Protein 1BDO (pdb70)

Secondary structure (DSSP, 8-state):
---SEEEE-SSSEEEESSSSTTSPPS--TT-EE-TT-EEEEEEETTEEEEEE-SS-EEEEEE-S-TT-EE-TT-EEEEE-

Nearest PDB structures (foldseek):
  8uz2-assembly1_F  TM=9.858E-01  e=1.201E-12  Escherichia coli
  1a6x-assembly1_A  TM=8.905E-01  e=9.402E-12  Escherichia coli BL21(DE3)
  2bdo-assembly1_A  TM=8.821E-01  e=1.526E-11  Escherichia coli BL21(DE3)
  3bdo-assembly1_A  TM=8.543E-01  e=1.272E-11  Escherichia coli BL21(DE3)
  5gu9-assembly1_A  TM=9.365E-01  e=3.972E-07  Pyrococcus horikoshii OT3

Foldseek 3Di:
DQDADFFFDQAWAFKAQDPDPPDDGQDDAFDWFAFFRFGTWGDDPNPIDTGTDRHTAGWHDADDDGGDIHHHRHTGTGGD

Radius of gyration: 11.6 Å; Cα contacts (8 Å, |Δi|>4): 189; chains: 1; bounding box: 21×23×30 Å

Structure (mmCIF, N/CA/C/O backbone):
data_1BDO
#
_entry.id   1BDO
#
_cell.length_a   65.460
_cell.length_b   37.260
_cell.length_c   35.450
_cell.angle_alpha   90.00
_cell.angle_beta   90.00
_cell.angle_gamma   90.00
#
_symmetry.space_group_name_H-M   'P 21 21 2'
#
loop_
_entity.id
_entity.type
_entity.pdbx_description
1 polymer 'ACETYL-COA CARBOXYLASE'
2 non-polymer BIOTIN
3 water water
#
loop_
_atom_site.group_PDB
_atom_site.id
_atom_site.type_symbol
_atom_site.label_atom_id
_atom_site.label_alt_id
_atom_site.label_comp_id
_atom_site.label_asym_id
_atom_site.label_entity_id
_atom_site.label_seq_id
_atom_site.pdbx_PDB_ins_code
_atom_site.Cartn_x
_atom_site.Cartn_y
_atom_site.Cartn_z
_atom_site.occupancy
_atom_site.B_iso_or_equiv
_atom_site.auth_seq_id
_atom_site.auth_comp_id
_atom_site.auth_asym_id
_atom_site.auth_atom_id
_atom_site.pdbx_PDB_model_num
ATOM 1 N N . GLU A 1 1 ? 0.504 8.105 -20.750 1.00 67.35 77 GLU A N 1
ATOM 2 C CA . GLU A 1 1 ? -0.229 9.355 -21.096 1.00 65.70 77 GLU A CA 1
ATOM 3 C C . GLU A 1 1 ? 0.639 10.571 -20.809 1.00 61.16 77 GLU A C 1
ATOM 4 O O . GLU A 1 1 ? 0.551 11.582 -21.507 1.00 62.51 77 GLU A O 1
ATOM 10 N N . ILE A 1 2 ? 1.487 10.460 -19.788 1.00 55.21 78 ILE A N 1
ATOM 11 C CA . ILE A 1 2 ? 2.375 11.551 -19.405 1.00 48.09 78 ILE A CA 1
ATOM 12 C C . ILE A 1 2 ? 3.422 11.787 -20.489 1.00 43.88 78 ILE A C 1
ATOM 13 O O . ILE A 1 2 ? 4.425 11.076 -20.560 1.00 44.37 78 ILE A O 1
ATOM 18 N N . SER A 1 3 ? 3.137 12.727 -21.384 1.00 40.14 79 SER A N 1
ATOM 19 C CA . SER A 1 3 ? 4.065 13.063 -22.454 1.00 36.41 79 SER A CA 1
ATOM 20 C C . SER A 1 3 ? 4.823 14.300 -22.008 1.00 31.37 79 SER A C 1
ATOM 21 O O . SER A 1 3 ? 4.277 15.145 -21.295 1.00 30.20 79 SER A O 1
ATOM 24 N N . GLY A 1 4 ? 6.071 14.403 -22.441 1.00 25.96 80 GLY A N 1
ATOM 25 C CA . GLY A 1 4 ? 6.896 15.536 -22.084 1.00 23.21 80 GLY A CA 1
ATOM 26 C C . GLY A 1 4 ? 8.181 15.048 -21.444 1.00 19.67 80 GLY A C 1
ATOM 27 O O . GLY A 1 4 ? 8.435 13.842 -21.384 1.00 21.73 80 GLY A O 1
ATOM 28 N N . HIS A 1 5 ? 9.011 15.990 -21.016 1.00 16.79 81 HIS A N 1
ATOM 29 C CA . HIS A 1 5 ? 10.271 15.683 -20.367 1.00 13.81 81 HIS A CA 1
ATOM 30 C C . HIS A 1 5 ? 9.983 15.536 -18.878 1.00 12.82 81 HIS A C 1
ATOM 31 O O . HIS A 1 5 ? 9.477 16.465 -18.249 1.00 11.73 81 HIS A O 1
ATOM 38 N N . ILE A 1 6 ? 10.327 14.389 -18.309 1.00 10.89 82 ILE A N 1
ATOM 39 C CA . ILE A 1 6 ? 10.069 14.150 -16.892 1.00 10.67 82 ILE A CA 1
ATOM 40 C C . ILE A 1 6 ? 11.324 14.320 -16.055 1.00 10.72 82 ILE A C 1
ATOM 41 O O . ILE A 1 6 ? 12.361 13.726 -16.347 1.00 10.74 82 ILE A O 1
ATOM 46 N N . VAL A 1 7 ? 11.228 15.161 -15.036 1.00 7.91 83 VAL A N 1
ATOM 47 C CA . VAL A 1 7 ? 12.322 15.403 -14.116 1.00 6.21 83 VAL A CA 1
ATOM 48 C C . VAL A 1 7 ? 12.086 14.401 -12.991 1.00 5.78 83 VAL A C 1
ATOM 49 O O . VAL A 1 7 ? 11.017 14.387 -12.380 1.00 4.45 83 VAL A O 1
ATOM 53 N N . ARG A 1 8 ? 13.076 13.562 -12.729 1.00 4.63 84 ARG A N 1
ATOM 54 C CA . ARG A 1 8 ? 12.960 12.526 -11.716 1.00 4.13 84 ARG A CA 1
ATOM 55 C C . ARG A 1 8 ? 13.821 12.787 -10.502 1.00 5.23 84 ARG A C 1
ATOM 56 O O . ARG A 1 8 ? 14.774 13.562 -10.551 1.00 5.93 84 ARG A O 1
ATOM 64 N N . SER A 1 9 ? 13.472 12.143 -9.402 1.00 5.24 85 SER A N 1
ATOM 65 C CA . SER A 1 9 ? 14.218 12.321 -8.178 1.00 4.73 85 SER A CA 1
ATOM 66 C C . SER A 1 9 ? 15.564 11.615 -8.246 1.00 4.66 85 SER A C 1
ATOM 67 O O . SER A 1 9 ? 15.642 10.449 -8.648 1.00 6.19 85 SER A O 1
ATOM 70 N N . PRO A 1 10 ? 16.639 12.315 -7.859 1.00 6.45 86 PRO A N 1
ATOM 71 C CA . PRO A 1 10 ? 17.975 11.722 -7.874 1.00 7.22 86 PRO A CA 1
ATOM 72 C C . PRO A 1 10 ? 18.254 11.012 -6.543 1.00 8.92 86 PRO A C 1
ATOM 73 O O . PRO A 1 10 ? 19.348 10.497 -6.333 1.00 8.49 86 PRO A O 1
ATOM 77 N N . MET A 1 11 ? 17.263 10.981 -5.653 1.00 8.72 87 MET A N 1
ATOM 78 C CA . MET A 1 11 ? 17.443 10.346 -4.357 1.00 10.07 87 MET A CA 1
ATOM 79 C C . MET A 1 11 ? 16.166 9.935 -3.639 1.00 9.23 87 MET A C 1
ATOM 80 O O . MET A 1 11 ? 15.055 10.250 -4.062 1.00 9.55 87 MET A O 1
ATOM 85 N N . VAL A 1 12 ? 16.355 9.160 -2.581 1.00 7.70 88 VAL A N 1
ATOM 86 C CA . VAL A 1 12 ? 15.274 8.694 -1.739 1.00 6.68 88 VAL A CA 1
ATOM 87 C C . VAL A 1 12 ? 15.161 9.763 -0.657 1.00 8.41 88 VAL A C 1
ATOM 88 O O . VAL A 1 12 ? 16.162 10.136 -0.042 1.00 11.45 88 VAL A O 1
ATOM 92 N N . GLY A 1 13 ? 13.959 10.285 -0.445 1.00 7.20 89 GLY A N 1
ATOM 93 C CA . GLY A 1 13 ? 13.790 11.307 0.565 1.00 6.00 89 GLY A CA 1
ATOM 94 C C . GLY A 1 13 ? 12.386 11.869 0.562 1.00 4.38 89 GLY A C 1
ATOM 95 O O . GLY A 1 13 ? 11.454 11.187 0.166 1.00 7.21 89 GLY A O 1
ATOM 96 N N . THR A 1 14 ? 12.250 13.105 1.025 1.00 7.48 90 THR A N 1
ATOM 97 C CA . THR A 1 14 ? 10.975 13.802 1.102 1.00 7.17 90 THR A CA 1
ATOM 98 C C . THR A 1 14 ? 10.952 14.993 0.144 1.00 5.18 90 THR A C 1
ATOM 99 O O . THR A 1 14 ? 11.869 15.820 0.120 1.00 5.90 90 THR A O 1
ATOM 103 N N . PHE A 1 15 ? 9.895 15.048 -0.652 1.00 4.48 91 PHE A N 1
ATOM 104 C CA . PHE A 1 15 ? 9.678 16.096 -1.642 1.00 5.27 91 PHE A CA 1
ATOM 105 C C . PHE A 1 15 ? 9.058 17.351 -1.020 1.00 4.80 91 PHE A C 1
ATOM 106 O O . PHE A 1 15 ? 8.111 17.261 -0.238 1.00 5.56 91 PHE A O 1
ATOM 114 N N . TYR A 1 16 ? 9.586 18.511 -1.396 1.00 3.41 92 TYR A N 1
ATOM 115 C CA . TYR A 1 16 ? 9.100 19.810 -0.937 1.00 3.91 92 TYR A CA 1
ATOM 116 C C . TYR A 1 16 ? 9.027 20.744 -2.133 1.00 4.33 92 TYR A C 1
ATOM 117 O O . TYR A 1 16 ? 9.921 20.750 -2.975 1.00 5.36 92 TYR A O 1
ATOM 126 N N . ARG A 1 17 ? 7.964 21.542 -2.190 1.00 4.62 93 ARG A N 1
ATOM 127 C CA . ARG A 1 17 ? 7.745 22.503 -3.271 1.00 4.53 93 ARG A CA 1
ATOM 128 C C . ARG A 1 17 ? 8.369 23.861 -2.975 1.00 2.77 93 ARG A C 1
ATOM 129 O O . ARG A 1 17 ? 8.559 24.661 -3.884 1.00 3.96 93 ARG A O 1
ATOM 137 N N . THR A 1 18 ? 8.707 24.108 -1.714 1.00 5.06 94 THR A N 1
ATOM 138 C CA . THR A 1 18 ? 9.184 25.421 -1.276 1.00 5.14 94 THR A CA 1
ATOM 139 C C . THR A 1 18 ? 10.575 25.458 -0.639 1.00 5.29 94 THR A C 1
ATOM 140 O O . THR A 1 18 ? 11.091 24.432 -0.209 1.00 5.08 94 THR A O 1
ATOM 144 N N . PRO A 1 19 ? 11.189 26.657 -0.568 1.00 7.47 95 PRO A N 1
ATOM 145 C CA . PRO A 1 19 ? 12.519 26.799 0.039 1.00 9.20 95 PRO A CA 1
ATOM 146 C C . PRO A 1 19 ? 12.458 26.849 1.575 1.00 10.21 95 PRO A C 1
ATOM 147 O O . PRO A 1 19 ? 13.487 26.797 2.245 1.00 9.63 95 PRO A O 1
ATOM 151 N N . SER A 1 20 ? 11.250 26.966 2.122 1.00 10.94 96 SER A N 1
ATOM 152 C CA . SER A 1 20 ? 11.036 26.970 3.570 1.00 12.53 96 SER A CA 1
ATOM 153 C C . SER A 1 20 ? 9.551 26.721 3.820 1.00 13.32 96 SER A C 1
ATOM 154 O O . SER A 1 20 ? 8.727 26.954 2.936 1.00 10.00 96 SER A O 1
ATOM 157 N N . PRO A 1 21 ? 9.191 26.301 5.039 1.00 16.52 97 PRO A N 1
ATOM 158 C CA . PRO A 1 21 ? 7.787 26.028 5.362 1.00 19.41 97 PRO A CA 1
ATOM 159 C C . PRO A 1 21 ? 6.821 27.184 5.134 1.00 23.21 97 PRO A C 1
ATOM 160 O O . PRO A 1 21 ? 5.633 26.954 4.899 1.00 27.28 97 PRO A O 1
ATOM 164 N N . ASP A 1 22 ? 7.330 28.413 5.142 1.00 24.09 98 ASP A N 1
ATOM 165 C CA . ASP A 1 22 ? 6.478 29.595 4.965 1.00 27.72 98 ASP A CA 1
ATOM 166 C C . ASP A 1 22 ? 6.588 30.291 3.619 1.00 26.29 98 ASP A C 1
ATOM 167 O O . ASP A 1 22 ? 5.886 31.271 3.362 1.00 27.37 98 ASP A O 1
ATOM 172 N N . ALA A 1 23 ? 7.472 29.807 2.760 1.00 22.88 99 ALA A N 1
ATOM 173 C CA . ALA A 1 23 ? 7.674 30.433 1.464 1.00 19.32 99 ALA A CA 1
ATOM 174 C C . ALA A 1 23 ? 6.727 29.939 0.382 1.00 16.34 99 ALA A C 1
ATOM 175 O O . ALA A 1 23 ? 6.018 28.941 0.551 1.00 16.72 99 ALA A O 1
ATOM 177 N N . LYS A 1 24 ? 6.706 30.670 -0.724 1.00 16.47 100 LYS A N 1
ATOM 178 C CA . LYS A 1 24 ? 5.889 30.314 -1.874 1.00 16.44 100 LYS A CA 1
ATOM 179 C C . LYS A 1 24 ? 6.636 29.209 -2.630 1.00 13.29 100 LYS A C 1
ATOM 180 O O . LYS A 1 24 ? 7.837 29.010 -2.425 1.00 11.98 100 LYS A O 1
ATOM 186 N N . ALA A 1 25 ? 5.929 28.480 -3.482 1.00 10.21 101 ALA A N 1
ATOM 187 C CA . ALA A 1 25 ? 6.544 27.406 -4.248 1.00 7.62 101 ALA A CA 1
ATOM 188 C C . ALA A 1 25 ? 7.475 27.954 -5.323 1.00 7.26 101 ALA A C 1
ATOM 189 O O . ALA A 1 25 ? 7.273 29.055 -5.832 1.00 6.98 101 ALA A O 1
ATOM 191 N N . PHE A 1 26 ? 8.519 27.190 -5.632 1.00 6.98 102 PHE A N 1
ATOM 192 C CA . PHE A 1 26 ? 9.480 27.554 -6.670 1.00 8.36 102 PHE A CA 1
ATOM 193 C C . PHE A 1 26 ? 8.765 27.678 -8.011 1.00 8.62 102 PHE A C 1
ATOM 194 O O . PHE A 1 26 ? 9.046 28.584 -8.799 1.00 9.44 102 PHE A O 1
ATOM 202 N N . ILE A 1 27 ? 7.877 26.732 -8.283 1.00 6.48 103 ILE A N 1
ATOM 203 C CA . ILE A 1 27 ? 7.144 26.698 -9.542 1.00 8.65 103 ILE A CA 1
ATOM 204 C C . ILE A 1 27 ? 5.691 26.306 -9.338 1.00 9.17 103 ILE A C 1
ATOM 205 O O . ILE A 1 27 ? 5.314 25.763 -8.295 1.00 8.66 103 ILE A O 1
ATOM 210 N N . GLU A 1 28 ? 4.891 26.584 -10.359 1.00 9.98 104 GLU A N 1
ATOM 211 C CA . GLU A 1 28 ? 3.479 26.239 -10.388 1.00 10.18 1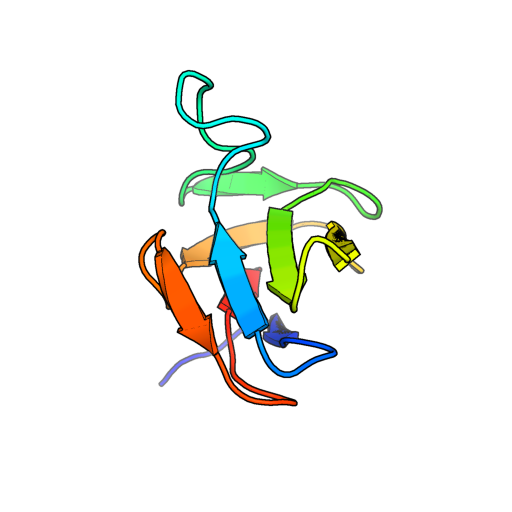04 GLU A CA 1
ATOM 212 C C . GLU A 1 28 ? 3.245 25.786 -11.825 1.00 8.47 104 GLU A C 1
ATOM 213 O O . GLU A 1 28 ? 4.034 26.109 -12.721 1.00 10.50 104 GLU A O 1
ATOM 219 N N . VAL A 1 29 ? 2.198 25.000 -12.040 1.00 8.44 105 VAL A N 1
ATOM 220 C CA . VAL A 1 29 ? 1.858 24.515 -13.373 1.00 8.68 105 VAL A CA 1
ATOM 221 C C . VAL A 1 29 ? 1.570 25.733 -14.253 1.00 9.60 105 VAL A C 1
ATOM 222 O O . VAL A 1 29 ? 0.957 26.695 -13.792 1.00 8.82 105 VAL A O 1
ATOM 226 N N . GLY A 1 30 ? 2.081 25.713 -15.483 1.00 11.03 106 GLY A N 1
ATOM 227 C CA . GLY A 1 30 ? 1.881 26.814 -16.414 1.00 9.90 106 GLY A CA 1
ATOM 228 C C . GLY A 1 30 ? 3.023 27.813 -16.447 1.00 10.62 106 GLY A C 1
ATOM 229 O O . GLY A 1 30 ? 3.084 28.686 -17.309 1.00 13.45 106 GLY A O 1
ATOM 230 N N . GLN A 1 31 ? 3.940 27.681 -15.503 1.00 11.59 107 GLN A N 1
ATOM 231 C CA . GLN A 1 31 ? 5.085 28.564 -15.399 1.00 11.80 107 GLN A CA 1
ATOM 232 C C . GLN A 1 31 ? 6.163 28.154 -16.388 1.00 13.25 107 GLN A C 1
ATOM 233 O O . GLN A 1 31 ? 6.354 26.967 -16.645 1.00 12.33 107 GLN A O 1
ATOM 239 N N . LYS A 1 32 ? 6.856 29.137 -16.953 1.00 13.91 108 LYS A N 1
ATOM 240 C CA . LYS A 1 32 ? 7.936 28.857 -17.893 1.00 16.25 108 LYS A CA 1
ATOM 241 C C . LYS A 1 32 ? 9.189 28.787 -17.040 1.00 12.73 108 LYS A C 1
ATOM 242 O O . LYS A 1 32 ? 9.361 29.595 -16.125 1.00 14.60 108 LYS A O 1
ATOM 248 N N . VAL A 1 33 ? 10.033 27.799 -17.301 1.00 12.11 109 VAL A N 1
ATOM 249 C CA . VAL A 1 33 ? 11.277 27.638 -16.562 1.00 12.12 109 VAL A CA 1
ATOM 250 C C . VAL A 1 33 ? 12.452 27.592 -17.535 1.00 12.81 109 VAL A C 1
ATOM 251 O O . VAL A 1 33 ? 12.290 27.247 -18.711 1.00 13.24 109 VAL A O 1
ATOM 255 N N . ASN A 1 34 ? 13.621 27.963 -17.036 1.00 11.58 110 ASN A N 1
ATOM 256 C CA . ASN A 1 34 ? 14.840 27.971 -17.817 1.00 11.47 110 ASN A CA 1
ATOM 257 C C . ASN A 1 34 ? 15.790 26.983 -17.180 1.00 11.52 110 ASN A C 1
ATOM 258 O O . ASN A 1 34 ? 15.665 26.655 -15.993 1.00 9.07 110 ASN A O 1
ATOM 263 N N . VAL A 1 35 ? 16.722 26.481 -17.982 1.00 11.78 111 VAL A N 1
ATOM 264 C CA . VAL A 1 35 ? 17.728 25.553 -17.498 1.00 10.36 111 VAL A CA 1
ATOM 265 C C . VAL A 1 35 ? 18.364 26.162 -16.259 1.00 9.92 111 VAL A C 1
ATOM 266 O O . VAL A 1 35 ? 18.692 27.353 -16.242 1.00 12.27 111 VAL A O 1
ATOM 270 N N . GLY A 1 36 ? 18.522 25.352 -15.223 1.00 8.89 112 GLY A N 1
ATOM 271 C CA . GLY A 1 36 ? 19.128 25.826 -13.994 1.00 9.83 112 GLY A CA 1
ATOM 272 C C . GLY A 1 36 ? 18.154 26.296 -12.934 1.00 11.74 112 GLY A C 1
ATOM 273 O 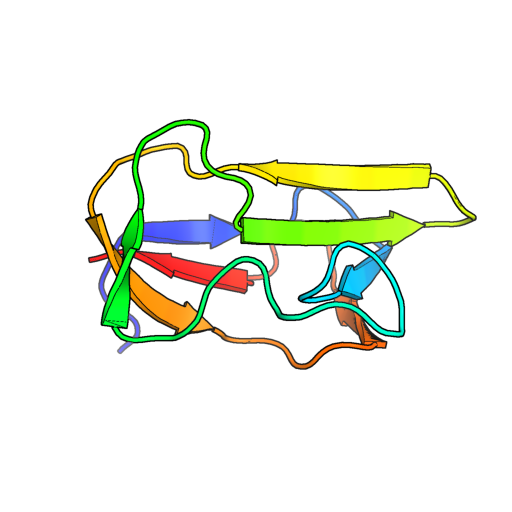O . GLY A 1 36 ? 18.545 26.461 -11.783 1.00 11.61 112 GLY A O 1
ATOM 274 N N . ASP A 1 37 ? 16.903 26.541 -13.309 1.00 11.72 113 ASP A N 1
ATOM 275 C CA . ASP A 1 37 ? 15.893 26.993 -12.350 1.00 10.53 113 ASP A CA 1
ATOM 276 C C . ASP A 1 37 ? 15.571 25.878 -11.360 1.00 7.80 113 ASP A C 1
ATOM 277 O O . ASP A 1 37 ? 15.444 24.717 -11.743 1.00 7.46 113 ASP A O 1
ATOM 282 N N . THR A 1 38 ? 15.436 26.236 -10.088 1.00 8.18 114 THR A N 1
ATOM 283 C CA . THR A 1 38 ? 15.108 25.265 -9.053 1.00 7.29 114 THR A CA 1
ATOM 284 C C . THR A 1 38 ? 13.616 24.933 -9.167 1.00 6.88 114 THR A C 1
ATOM 285 O O . THR A 1 38 ? 12.778 25.823 -9.279 1.00 8.57 114 THR A O 1
ATOM 289 N N . LEU A 1 39 ? 13.296 23.646 -9.168 1.00 7.04 115 LEU A N 1
ATOM 290 C CA . LEU A 1 39 ? 11.911 23.202 -9.280 1.00 5.86 115 LEU A CA 1
ATOM 291 C C . LEU A 1 39 ? 11.346 22.752 -7.942 1.00 6.02 115 LEU A C 1
ATOM 292 O O . LEU A 1 39 ? 10.163 22.951 -7.651 1.00 5.74 115 LEU A O 1
ATOM 297 N N . CYS A 1 40 ? 12.200 22.143 -7.133 1.00 5.61 116 CYS A N 1
ATOM 298 C CA . CYS A 1 40 ? 11.785 21.613 -5.853 1.00 6.21 116 CYS A CA 1
ATOM 299 C C . CYS A 1 40 ? 13.020 21.170 -5.085 1.00 6.81 116 CYS A C 1
ATOM 300 O O . CYS A 1 40 ? 14.152 21.352 -5.543 1.00 4.75 116 CYS A O 1
ATOM 303 N N . ILE A 1 41 ? 12.779 20.591 -3.916 1.00 5.14 117 ILE A N 1
ATOM 304 C CA . ILE A 1 41 ? 13.819 20.097 -3.038 1.00 6.95 117 ILE A CA 1
ATOM 305 C C . ILE A 1 41 ? 13.454 18.686 -2.588 1.00 6.79 117 ILE A C 1
ATOM 306 O O . ILE A 1 41 ? 12.269 18.376 -2.395 1.00 5.50 117 ILE A O 1
ATOM 311 N N . VAL A 1 42 ? 14.449 17.805 -2.531 1.00 5.57 118 VAL A N 1
ATOM 312 C CA . VAL A 1 42 ? 14.246 16.459 -2.014 1.00 5.61 118 VAL A CA 1
ATOM 313 C C . VAL A 1 42 ? 15.191 16.445 -0.828 1.00 6.77 118 VAL A C 1
ATOM 314 O O . VAL A 1 42 ? 16.362 16.809 -0.956 1.00 8.42 118 VAL A O 1
ATOM 318 N N . GLU A 1 43 ? 14.672 16.036 0.319 1.00 6.72 119 GLU A N 1
ATOM 319 C CA . GLU A 1 43 ? 15.421 16.023 1.560 1.00 7.65 119 GLU A CA 1
ATOM 320 C C . GLU A 1 43 ? 15.523 14.638 2.188 1.00 7.94 119 GLU A C 1
ATOM 321 O O . GLU A 1 43 ? 14.585 13.848 2.127 1.00 8.36 119 GLU A O 1
ATOM 327 N N . ALA A 1 44 ? 16.685 14.334 2.761 1.00 11.78 120 ALA A N 1
ATOM 328 C CA . ALA A 1 44 ? 16.894 13.063 3.454 1.00 13.16 120 ALA A CA 1
ATOM 329 C C . ALA A 1 44 ? 17.807 13.363 4.629 1.00 14.65 120 ALA A C 1
ATOM 330 O O . ALA A 1 44 ? 18.954 13.743 4.428 1.00 12.46 120 ALA A O 1
ATOM 332 N N . MET A 1 45 ? 17.277 13.263 5.845 1.00 14.78 121 MET A N 1
ATOM 333 C CA . MET A 1 45 ? 18.051 13.520 7.058 1.00 18.15 121 MET A CA 1
ATOM 334 C C . MET A 1 45 ? 18.774 14.871 7.015 1.00 18.00 121 MET A C 1
ATOM 335 O O . MET A 1 45 ? 19.967 14.964 7.312 1.00 19.18 121 MET A O 1
ATOM 340 N N . LYS A 1 46 ? 18.037 15.906 6.620 1.00 16.55 122 LYS A N 1
ATOM 341 C CA . LYS A 1 46 ? 18.532 17.274 6.525 1.00 17.88 122 LYS A CA 1
ATOM 342 C C . LYS A 1 46 ? 19.436 17.536 5.321 1.00 18.82 122 LYS A C 1
ATOM 343 O O . LYS A 1 46 ? 19.886 18.662 5.127 1.00 18.20 122 LYS A O 1
ATOM 349 N N . MET A 1 47 ? 19.736 16.503 4.536 1.00 19.06 123 MET A N 1
ATOM 350 C CA . MET A 1 47 ? 20.543 16.676 3.330 1.00 18.57 123 MET A CA 1
ATOM 351 C C . MET A 1 47 ? 19.500 17.148 2.320 1.00 18.18 123 MET A C 1
ATOM 352 O O . MET A 1 47 ? 18.610 16.387 1.945 1.00 19.59 123 MET A O 1
ATOM 357 N N . MET A 1 48 ? 19.568 18.421 1.948 1.00 18.21 124 MET A N 1
ATOM 358 C CA . MET A 1 48 ? 18.603 19.028 1.028 1.00 20.73 124 MET A CA 1
ATOM 359 C C . MET A 1 48 ? 19.120 19.250 -0.389 1.00 19.73 124 MET A C 1
ATOM 360 O O . MET A 1 48 ? 19.929 20.138 -0.637 1.00 24.93 124 MET A O 1
ATOM 365 N N . ASN A 1 49 ? 18.596 18.466 -1.318 1.00 16.53 125 ASN A N 1
ATOM 366 C CA . ASN A 1 49 ? 18.998 18.511 -2.714 1.00 13.83 125 ASN A CA 1
ATOM 367 C C . ASN A 1 49 ? 18.028 19.377 -3.524 1.00 13.43 125 ASN A C 1
ATOM 368 O O . ASN A 1 49 ? 16.823 19.103 -3.558 1.00 11.30 125 ASN A O 1
ATOM 373 N N . GLN A 1 50 ? 18.536 20.468 -4.094 1.00 9.90 126 GLN A N 1
ATOM 374 C CA . GLN A 1 50 ? 17.726 21.360 -4.930 1.00 11.28 126 GLN A CA 1
ATOM 375 C C . GLN A 1 50 ? 17.733 20.814 -6.356 1.00 11.53 126 GLN A C 1
ATOM 376 O O . GLN A 1 50 ? 18.780 20.732 -6.992 1.00 12.73 126 GLN A O 1
ATOM 382 N N . ILE A 1 51 ? 16.560 20.430 -6.842 1.00 6.88 127 ILE A N 1
ATOM 383 C CA . ILE A 1 51 ? 16.407 19.862 -8.175 1.00 8.34 127 ILE A CA 1
ATOM 384 C C . ILE A 1 51 ? 16.205 20.977 -9.193 1.00 9.09 127 ILE A C 1
ATOM 385 O O . ILE A 1 51 ? 15.256 21.742 -9.088 1.00 8.83 127 ILE A O 1
ATOM 390 N N . GLU A 1 52 ? 17.069 21.041 -10.196 1.00 9.19 128 GLU A N 1
ATOM 391 C CA . GLU A 1 52 ? 16.983 22.081 -11.216 1.00 10.58 128 GLU A CA 1
ATOM 392 C C . GLU A 1 52 ? 16.499 21.568 -12.561 1.00 9.20 128 GLU A C 1
ATOM 393 O O . GLU A 1 52 ? 16.635 20.381 -12.874 1.00 9.94 128 GLU A O 1
ATOM 399 N N . ALA A 1 53 ? 15.952 22.474 -13.364 1.00 7.74 129 ALA A N 1
ATOM 400 C CA . ALA A 1 53 ? 15.486 22.132 -14.696 1.00 7.48 129 ALA A CA 1
ATOM 401 C C . ALA A 1 53 ? 16.720 21.887 -15.570 1.00 9.57 129 ALA A C 1
ATOM 402 O O . ALA A 1 53 ? 17.707 22.613 -15.471 1.00 8.57 129 ALA A O 1
ATOM 404 N N . ASP A 1 54 ? 16.691 20.816 -16.352 1.00 10.71 130 ASP A N 1
ATOM 405 C CA . ASP A 1 54 ? 17.795 20.483 -17.254 1.00 14.36 130 ASP A CA 1
ATOM 406 C C . ASP A 1 54 ? 17.495 20.941 -18.679 1.00 15.59 130 ASP A C 1
ATOM 407 O O . ASP A 1 54 ? 18.298 20.761 -19.591 1.00 14.52 130 ASP A O 1
ATOM 412 N N . LYS A 1 55 ? 16.316 21.522 -18.862 1.00 16.26 131 LYS A N 1
ATOM 413 C CA . LYS A 1 55 ? 15.905 22.069 -20.143 1.00 17.65 131 LYS A CA 1
ATOM 414 C C . LYS A 1 55 ? 14.802 23.087 -19.917 1.00 14.29 131 LYS A C 1
ATOM 415 O O . LYS A 1 55 ? 14.093 23.034 -18.910 1.00 11.74 131 LYS A O 1
ATOM 421 N N . SER A 1 56 ? 14.743 24.069 -20.805 1.00 12.29 132 SER A N 1
ATOM 422 C CA . SER A 1 56 ? 13.765 25.136 -20.723 1.00 11.16 132 SER A CA 1
ATOM 423 C C . SER A 1 56 ? 12.426 24.699 -21.293 1.00 10.29 132 SER A C 1
ATOM 424 O O . SER A 1 56 ? 12.372 23.903 -22.224 1.00 12.08 132 SER A O 1
ATOM 427 N N . GLY A 1 57 ? 11.348 25.206 -20.709 1.00 10.92 133 GLY A N 1
ATOM 428 C CA . GLY A 1 57 ? 10.018 24.856 -21.174 1.00 10.41 133 GLY A CA 1
ATOM 429 C C . GLY A 1 57 ? 8.951 25.342 -20.214 1.00 9.32 133 GLY A C 1
ATOM 430 O O . GLY A 1 57 ? 9.199 26.226 -19.396 1.00 10.11 133 GLY A O 1
ATOM 431 N N . THR A 1 58 ? 7.763 24.768 -20.316 1.00 9.54 134 THR A N 1
ATOM 432 C CA . THR A 1 58 ? 6.647 25.134 -19.457 1.00 9.84 134 THR A CA 1
ATOM 433 C C . THR A 1 58 ? 6.309 23.958 -18.540 1.00 5.26 134 THR A C 1
ATOM 434 O O . THR A 1 58 ? 6.333 22.805 -18.961 1.00 9.31 134 THR A O 1
ATOM 438 N N . VAL A 1 59 ? 6.074 24.250 -17.267 1.00 6.38 135 VAL A N 1
ATOM 439 C CA . VAL A 1 59 ? 5.710 23.216 -16.307 1.00 6.10 135 VAL A CA 1
ATOM 440 C C . VAL A 1 59 ? 4.305 22.731 -16.664 1.00 7.07 135 VAL A C 1
ATOM 441 O O . VAL A 1 59 ? 3.336 23.489 -16.602 1.00 10.24 135 VAL A O 1
ATOM 445 N N . LYS A 1 60 ? 4.225 21.488 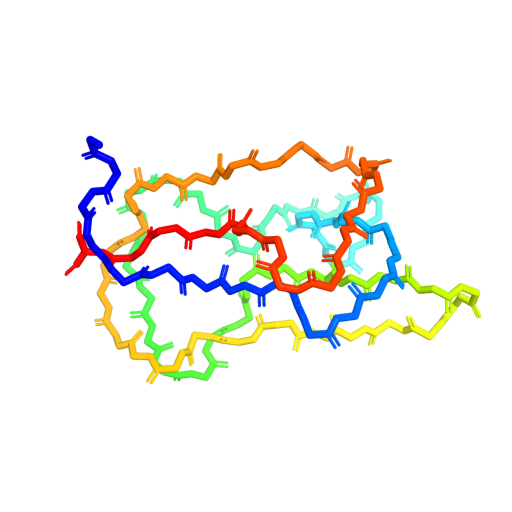-17.110 1.00 5.96 136 LYS A N 1
ATOM 446 C CA . LYS A 1 60 ? 2.980 20.863 -17.513 1.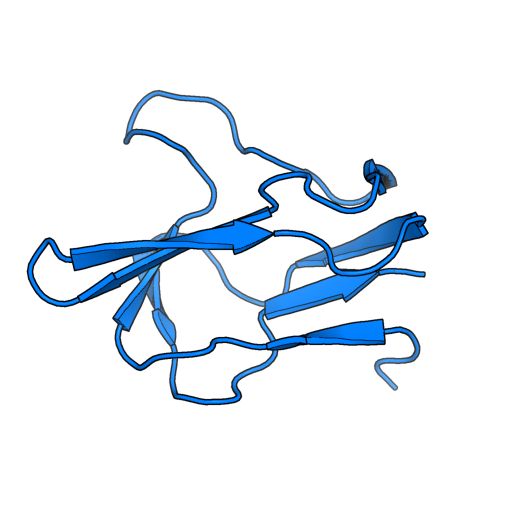00 7.80 136 LYS A CA 1
ATOM 447 C C . LYS A 1 60 ? 2.246 20.237 -16.337 1.00 8.54 136 LYS A C 1
ATOM 448 O O . LYS A 1 60 ? 1.021 20.312 -16.250 1.00 7.50 136 LYS A O 1
ATOM 454 N N . ALA A 1 61 ? 2.994 19.628 -15.427 1.00 8.64 137 ALA A N 1
ATOM 455 C CA . ALA A 1 61 ? 2.392 18.977 -14.269 1.00 5.92 137 ALA A CA 1
ATOM 456 C C . ALA A 1 61 ? 3.410 18.724 -13.162 1.00 6.83 137 ALA A C 1
ATOM 457 O O . ALA A 1 61 ? 4.610 18.594 -13.424 1.00 4.60 137 ALA A O 1
ATOM 459 N N . ILE A 1 62 ? 2.920 18.703 -11.929 1.00 4.79 138 ILE A N 1
ATOM 460 C CA . ILE A 1 62 ? 3.726 18.419 -10.747 1.00 6.22 138 ILE A CA 1
ATOM 461 C C . ILE A 1 62 ? 3.051 17.152 -10.210 1.00 7.05 138 ILE A C 1
ATOM 462 O O . ILE A 1 62 ? 1.866 17.145 -9.882 1.00 6.92 138 ILE A O 1
ATOM 467 N N . LEU A 1 63 ? 3.826 16.085 -10.096 1.00 4.94 139 LEU A N 1
ATOM 468 C CA . LEU A 1 63 ? 3.305 14.773 -9.719 1.00 5.39 139 LEU A CA 1
ATOM 469 C C . LEU A 1 63 ? 3.289 14.343 -8.256 1.00 5.95 139 LEU A C 1
ATOM 470 O O . LEU A 1 63 ? 2.728 13.302 -7.935 1.00 9.42 139 LEU A O 1
ATOM 475 N N . VAL A 1 64 ? 3.859 15.148 -7.372 1.00 4.66 140 VAL A N 1
ATOM 476 C CA . VAL A 1 64 ? 3.936 14.801 -5.956 1.00 5.45 140 VAL A CA 1
ATOM 477 C C . VAL A 1 64 ? 3.528 16.011 -5.124 1.00 5.28 140 VAL A C 1
ATOM 478 O O . VAL A 1 64 ? 3.666 17.143 -5.573 1.00 7.38 140 VAL A O 1
ATOM 482 N N . GLU A 1 65 ? 2.950 15.768 -3.951 1.00 5.24 141 GLU A N 1
ATOM 483 C CA . GLU 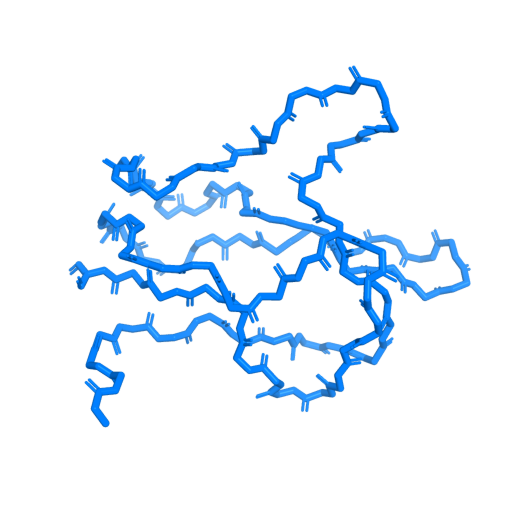A 1 65 ? 2.566 16.853 -3.056 1.00 5.72 141 GLU A CA 1
ATOM 484 C C . GLU A 1 65 ? 3.682 17.052 -2.045 1.00 4.92 141 GLU A C 1
ATOM 485 O O . GLU A 1 65 ? 4.400 16.108 -1.728 1.00 5.96 141 GLU A O 1
ATOM 491 N N . SER A 1 66 ? 3.810 18.271 -1.525 1.00 9.13 142 SER A N 1
ATOM 492 C CA . SER A 1 66 ? 4.832 18.600 -0.524 1.00 10.25 142 SER A CA 1
ATOM 493 C C . SER A 1 66 ? 4.715 17.708 0.700 1.00 10.87 142 SER A C 1
ATOM 494 O O . SER A 1 66 ? 3.611 17.427 1.162 1.00 10.84 142 SER A O 1
ATOM 497 N N . GLY A 1 67 ? 5.858 17.300 1.240 1.00 8.71 143 GLY A N 1
ATOM 498 C CA . GLY A 1 67 ? 5.873 16.445 2.413 1.00 8.11 143 GLY A CA 1
ATOM 499 C C . GLY A 1 67 ? 5.749 14.963 2.138 1.00 8.71 143 GLY 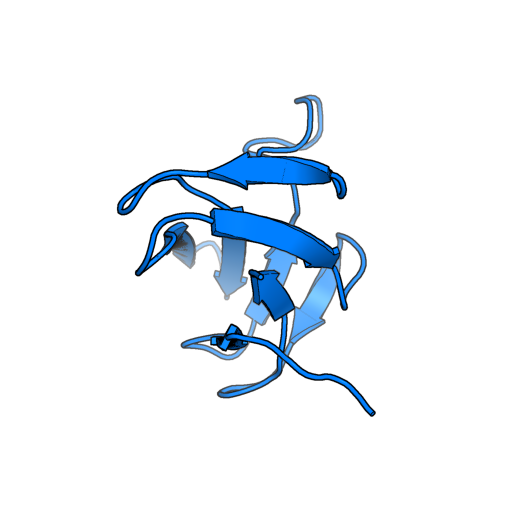A C 1
ATOM 500 O O . GLY A 1 67 ? 5.815 14.159 3.064 1.00 10.48 143 GLY A O 1
ATOM 501 N N . GLN A 1 68 ? 5.591 14.587 0.871 1.00 9.41 144 GLN A N 1
ATOM 502 C CA . GLN A 1 68 ? 5.462 13.182 0.519 1.00 9.20 144 GLN A CA 1
ATOM 503 C C . GLN A 1 68 ? 6.803 12.538 0.193 1.00 7.15 144 GLN A C 1
ATOM 504 O O . GLN A 1 68 ? 7.692 13.171 -0.376 1.00 5.09 144 GLN A O 1
ATOM 510 N N . PRO A 1 69 ? 6.993 11.291 0.632 1.00 9.51 145 PRO A N 1
ATOM 511 C CA . PRO A 1 69 ? 8.243 10.580 0.365 1.00 8.00 145 PRO A CA 1
ATOM 512 C C . PRO A 1 69 ? 8.343 10.187 -1.109 1.00 8.62 145 PRO A C 1
ATOM 513 O O . PRO A 1 69 ? 7.336 9.877 -1.743 1.00 9.37 145 PRO A O 1
ATOM 517 N N . VAL A 1 70 ? 9.544 10.280 -1.669 1.00 7.69 146 VAL A N 1
ATOM 518 C CA . VAL A 1 70 ? 9.775 9.912 -3.061 1.00 7.46 146 VAL A CA 1
ATOM 519 C C . VAL A 1 70 ? 10.919 8.907 -3.132 1.00 6.73 146 VAL A C 1
ATOM 520 O O . VAL A 1 70 ? 11.766 8.864 -2.251 1.00 6.32 146 VAL A O 1
ATOM 524 N N . GLU A 1 71 ? 10.896 8.075 -4.164 1.00 9.52 147 GLU A N 1
ATOM 525 C CA . GLU A 1 71 ? 11.902 7.046 -4.387 1.00 11.82 147 GLU A CA 1
ATOM 526 C C . GLU A 1 71 ? 12.882 7.508 -5.462 1.00 7.74 147 GLU A C 1
ATOM 527 O O . GLU A 1 71 ? 12.631 8.487 -6.165 1.00 6.40 147 GLU A O 1
ATOM 533 N N . PHE A 1 72 ? 13.993 6.791 -5.591 1.00 7.46 148 PHE A N 1
ATOM 534 C CA . PHE A 1 72 ? 14.988 7.110 -6.596 1.00 6.82 148 PHE A CA 1
ATOM 535 C C . PHE A 1 72 ? 14.301 6.899 -7.945 1.00 5.58 148 PHE A C 1
ATOM 536 O O . PHE A 1 72 ? 13.546 5.942 -8.107 1.00 7.72 148 PHE 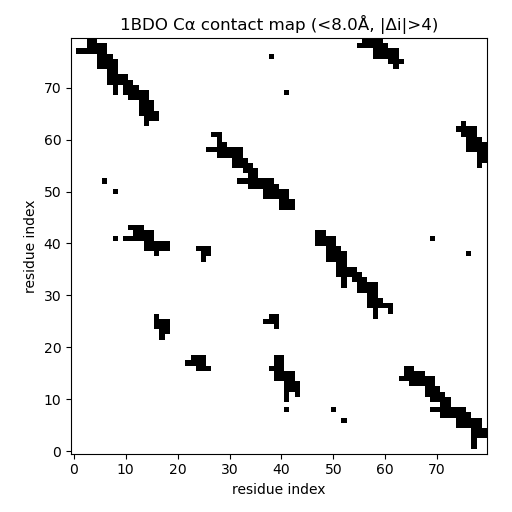A O 1
ATOM 544 N N . ASP A 1 73 ? 14.530 7.815 -8.881 1.00 6.91 149 ASP A N 1
ATOM 545 C CA . ASP A 1 73 ? 13.955 7.757 -10.229 1.00 6.85 149 ASP A CA 1
ATOM 546 C C . ASP A 1 73 ? 12.453 8.017 -10.330 1.00 6.91 149 ASP A C 1
ATOM 547 O O . ASP A 1 73 ? 11.862 7.895 -11.408 1.00 8.06 149 ASP A O 1
ATOM 552 N N . GLU A 1 74 ? 11.841 8.432 -9.227 1.00 8.12 150 GLU A N 1
ATOM 553 C CA . GLU A 1 74 ? 10.413 8.711 -9.234 1.00 7.90 150 GLU A CA 1
ATOM 554 C C . GLU A 1 74 ? 10.107 10.029 -9.953 1.00 3.70 150 GLU A C 1
ATOM 555 O O . GLU A 1 74 ? 10.783 11.033 -9.741 1.00 3.66 150 GLU A O 1
ATOM 561 N N . PRO A 1 75 ? 9.124 10.018 -10.873 1.00 6.66 151 PRO A N 1
ATOM 562 C CA . PRO A 1 75 ? 8.742 11.226 -11.614 1.00 6.44 151 PRO A CA 1
ATOM 563 C C . PRO A 1 75 ? 8.237 12.311 -10.665 1.00 5.82 151 PRO A C 1
ATOM 564 O O . PRO A 1 75 ? 7.376 12.076 -9.813 1.00 5.30 151 PRO A O 1
ATOM 568 N N . LEU A 1 76 ? 8.761 13.511 -10.845 1.00 5.02 152 LEU A N 1
ATOM 569 C CA . LEU A 1 76 ? 8.398 14.639 -10.003 1.00 4.87 152 LEU A CA 1
ATOM 570 C C . LEU A 1 76 ? 7.697 15.764 -10.747 1.00 6.71 152 LEU A C 1
ATOM 571 O O . LEU A 1 76 ? 6.647 16.238 -10.317 1.00 7.05 152 LEU A O 1
ATOM 576 N N . VAL A 1 77 ? 8.289 16.196 -11.855 1.00 4.34 153 VAL A N 1
ATOM 577 C CA . VAL A 1 77 ? 7.758 17.315 -12.623 1.00 6.50 153 VAL A CA 1
ATOM 578 C C . VAL A 1 77 ? 7.844 17.010 -14.111 1.00 7.05 153 VAL A C 1
ATOM 579 O O . VAL A 1 77 ? 8.764 16.336 -14.563 1.00 7.04 153 VAL A O 1
ATOM 583 N N . VAL A 1 78 ? 6.846 17.466 -14.853 1.00 7.10 154 VAL A N 1
ATOM 584 C CA . VAL A 1 78 ? 6.800 17.287 -16.296 1.00 6.25 154 VAL A CA 1
ATOM 585 C C . VAL A 1 78 ? 6.942 18.664 -16.945 1.00 5.43 154 VAL A C 1
ATOM 586 O O . VAL A 1 78 ? 6.239 19.610 -16.587 1.00 5.52 154 VAL A O 1
ATOM 590 N N . ILE A 1 79 ? 7.874 18.774 -17.887 1.00 6.91 155 ILE A N 1
ATOM 591 C CA . ILE A 1 79 ? 8.143 20.016 -18.600 1.00 8.22 155 ILE A CA 1
ATOM 592 C C . ILE A 1 79 ? 7.878 19.781 -20.089 1.00 9.95 155 ILE A C 1
ATOM 593 O O . ILE A 1 79 ? 8.357 18.798 -20.658 1.00 12.34 155 ILE A O 1
ATOM 598 N N . GLU A 1 80 ? 7.089 20.672 -20.679 1.00 12.14 156 GLU A N 1
ATOM 599 C CA . GLU A 1 80 ? 6.702 20.622 -22.085 1.00 14.65 156 GLU A CA 1
ATOM 600 C C A GLU A 1 80 ? 7.439 21.703 -22.875 0.52 13.25 156 GLU A C 1
ATOM 601 C C B GLU A 1 80 ? 5.535 19.661 -22.345 0.16 14.33 156 GLU A C 1
ATOM 602 O O A GLU A 1 80 ? 8.016 21.380 -23.932 0.52 16.95 156 GLU A O 1
ATOM 603 O O B GLU A 1 80 ? 4.385 20.062 -22.048 0.16 15.63 156 GLU A O 1
#

Organism: Escherichia coli (strain K12) (NCBI:txid83333)

GO terms:
  GO:0005515 protein binding (F, IPI)
  GO:0005829 cytosol (C, IDA)
  GO:0006633 fatty acid biosynthetic process (P, IMP)
  GO:0005737 cytoplasm (C, IC)
  GO:0006633 fatty acid biosynthetic process (P, IGI)
  GO:0003989 acetyl-CoA carboxylase activity (F, IMP)
  GO:0060090 molecular adaptor activity (F, EXP)
  GO:2001295 malonyl-CoA biosynthetic process (P, IDA)
  GO:0006633 fatty acid biosynthetic process (P, IDA)

Sequence (80 aa):
EISGHIVRSPMVGTFYRTPSPDAKAFIEVGQKVNVGDTLCIVEAMKMMNQIEADKSGTVKAILVESGQPVEFDEPLVVIE

Solvent-accessible surface area: 4952 Å² total; per-residue (Å²): 210,98,64,45,47,42,12,109,2,65,37,103,13,32,0,84,46,32,76,49,138,141,38,181,28,53,2,96,93,39,69,161,3,98,96,36,56,32,0,0,16,0,25,26,164,154,134,113,56,110,13,97,3,87,98,66,20,51,1,76,31,35,68,20,133,57,36,88,102,3,123,127,74,52,41,0,0,0,4,125

CATH classification: 2.40.50.100

InterPro domains:
  IPR000089 Biotin/lipoyl attachment [PF00364] (83-155)
  IPR000089 Biotin/lipoyl attachment [PS50968] (73-156)
  IPR001249 Acetyl-CoA biotin carboxyl carrier [PR01071] (85-98)
  IPR001249 Acetyl-C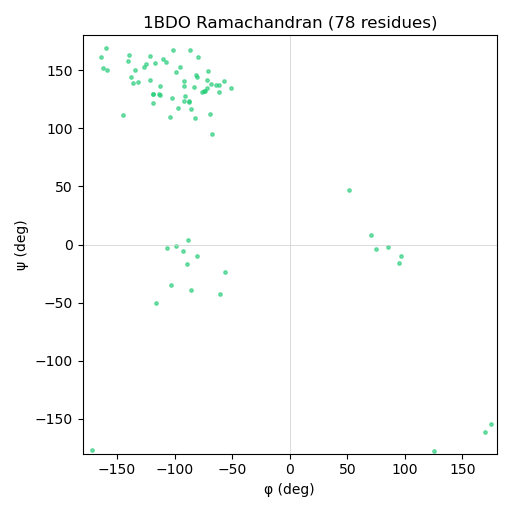oA biotin carboxyl carrier [PR01071] (102-116)
  IPR001249 Acetyl-CoA biotin carboxyl carrier [PR01071] (117-130)
  IPR001249 Acetyl-CoA biotin carboxyl carrier [TIGR00531] (1-156)
  IPR001882 Biotin-binding site [PS00188] (112-129)
  IPR011053 Single hybrid motif [SSF51230] (81-156)
  IPR050709 Biotin Carboxyl Carrier/Decarboxylase Components [PTHR45266] (20-156)

B-factor: mean 17.03, std 14.19, range [2.77, 83.32]